Protein AF-A0A345NLY3-F1 (afdb_monomer_lite)

InterPro domains:
  IPR013493 Conserved hypot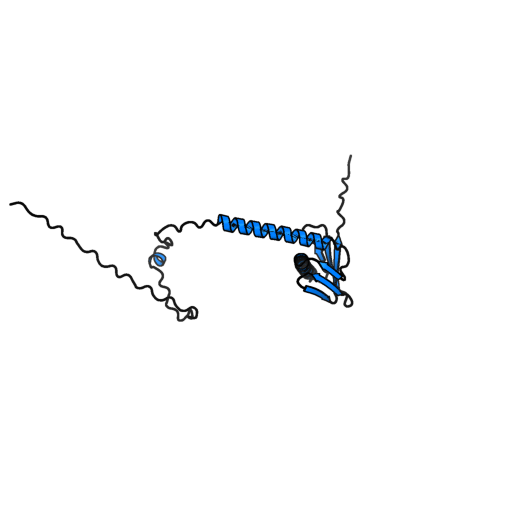hetical protein CHP02677 [PF09660] (19-155)

pLDDT: mean 79.84, std 18.47, range [40.97, 97.69]

Radius of gyration: 34.83 Å; chains: 1; bounding box: 108×64×69 Å

Organism: NCBI:txid2283195

Secondary structure (DSSP, 8-state):
---------PPPP----PPPPPPPPTT--TTTSPPP---HHHHHH------S-PPP---THHHHHHHHHHHHHHHHHHHHHHHHHHTS-EEESEEE--HHHHHHHHHHHHHHHHHGGG-SSS-EEE-TTSSEEEEEEEEEEEEEEEEETTEEEEEEEEEEEEEEPP----------

Structure (mmCIF, N/CA/C/O backbone):
data_AF-A0A345NLY3-F1
#
_entry.id   AF-A0A345NLY3-F1
#
loop_
_atom_site.group_PDB
_atom_site.id
_atom_site.type_symbol
_atom_site.label_atom_id
_atom_site.label_alt_id
_atom_site.label_comp_id
_atom_site.label_asym_id
_atom_site.label_entity_id
_atom_site.label_seq_id
_atom_site.pdbx_PDB_ins_code
_atom_site.Cartn_x
_atom_site.Cartn_y
_atom_site.Cartn_z
_atom_site.occupancy
_atom_site.B_iso_or_equiv
_atom_site.auth_seq_id
_atom_site.auth_comp_id
_atom_site.auth_asym_id
_atom_site.auth_atom_id
_atom_site.pdbx_PDB_model_num
ATOM 1 N N . MET A 1 1 ? -91.506 3.209 48.298 1.00 41.94 1 MET A N 1
ATOM 2 C CA . MET A 1 1 ? -91.439 3.681 46.894 1.00 41.94 1 MET A CA 1
ATOM 3 C C . MET A 1 1 ? -90.118 4.414 46.697 1.00 41.94 1 MET A C 1
ATOM 5 O O . MET A 1 1 ? -89.882 5.354 47.436 1.00 41.94 1 MET A O 1
ATOM 9 N N . GLY A 1 2 ? -89.246 3.980 45.776 1.00 40.97 2 GLY A N 1
ATOM 10 C CA . GLY A 1 2 ? -87.958 4.660 45.538 1.00 40.97 2 GLY A CA 1
ATOM 11 C C . GLY A 1 2 ? -86.898 3.820 44.815 1.00 40.97 2 GLY A C 1
ATOM 12 O O . GLY A 1 2 ? -85.900 3.453 45.411 1.00 40.97 2 GLY A O 1
ATOM 13 N N . ARG A 1 3 ? -87.191 3.478 43.554 1.00 43.34 3 ARG A N 1
ATOM 14 C CA . ARG A 1 3 ? -86.333 3.054 42.421 1.00 43.34 3 ARG A CA 1
ATOM 15 C C . ARG A 1 3 ? -84.866 2.667 42.709 1.00 43.34 3 ARG A C 1
ATOM 17 O O . ARG A 1 3 ? -84.005 3.519 42.893 1.00 43.34 3 ARG A O 1
ATOM 24 N N . GLY A 1 4 ? -84.585 1.368 42.571 1.00 41.75 4 GLY A N 1
ATOM 25 C CA . GLY A 1 4 ? -83.240 0.822 42.389 1.00 41.75 4 GLY A CA 1
ATOM 26 C C . GLY A 1 4 ? -82.712 1.019 40.961 1.00 41.75 4 GLY A C 1
ATOM 27 O O . GLY A 1 4 ? -83.439 0.869 39.979 1.00 41.75 4 GLY A O 1
ATOM 28 N N . LEU A 1 5 ? -81.427 1.356 40.885 1.00 50.34 5 LEU A N 1
ATOM 29 C CA . LEU A 1 5 ? -80.614 1.537 39.684 1.00 50.34 5 LEU A CA 1
ATOM 30 C C . LEU A 1 5 ? -80.478 0.232 38.878 1.00 50.34 5 LEU A C 1
ATOM 32 O O . LEU A 1 5 ? -80.193 -0.823 39.441 1.00 50.34 5 LEU A O 1
ATOM 36 N N . ARG A 1 6 ? -80.559 0.314 37.545 1.00 46.09 6 ARG A N 1
ATOM 37 C CA . ARG A 1 6 ? -79.941 -0.673 36.644 1.00 46.09 6 ARG A CA 1
ATOM 38 C C . ARG A 1 6 ? -79.182 0.060 35.544 1.00 46.09 6 ARG A C 1
ATOM 40 O O . ARG A 1 6 ? -79.777 0.571 34.602 1.00 46.09 6 ARG A O 1
ATOM 47 N N . ALA A 1 7 ? -77.860 0.105 35.681 1.00 51.12 7 ALA A N 1
ATOM 48 C CA . ALA A 1 7 ? -76.965 0.481 34.598 1.00 51.12 7 ALA A CA 1
ATOM 49 C C . ALA A 1 7 ? -76.924 -0.668 33.579 1.00 51.12 7 ALA A C 1
ATOM 51 O O . ALA A 1 7 ? -76.501 -1.780 33.898 1.00 51.12 7 ALA A O 1
ATOM 52 N N . VAL A 1 8 ? -77.398 -0.407 32.362 1.00 46.16 8 VAL A N 1
ATOM 53 C CA . VAL A 1 8 ? -77.258 -1.314 31.220 1.00 46.16 8 VAL A CA 1
ATOM 54 C C . VAL A 1 8 ? -75.849 -1.133 30.662 1.00 46.16 8 VAL A C 1
ATOM 56 O O . VAL A 1 8 ? -75.545 -0.125 30.030 1.00 46.16 8 VAL A O 1
ATOM 59 N N . TRP A 1 9 ? -74.969 -2.098 30.921 1.00 42.47 9 TRP A N 1
ATOM 60 C CA . TRP A 1 9 ? -73.641 -2.141 30.315 1.00 42.47 9 TRP A CA 1
ATOM 61 C C . TRP A 1 9 ? -73.763 -2.705 28.898 1.00 42.47 9 TRP A C 1
ATOM 63 O O . TRP A 1 9 ? -74.030 -3.892 28.710 1.00 42.47 9 TRP A O 1
ATOM 73 N N . SER A 1 10 ? -73.576 -1.853 27.890 1.00 47.56 10 SER A N 1
ATOM 74 C CA . SER A 1 10 ? -73.465 -2.290 26.498 1.00 47.56 10 SER A CA 1
ATOM 75 C C . SER A 1 10 ? -72.084 -2.912 26.277 1.00 47.56 10 SER A C 1
ATOM 77 O O . SER A 1 10 ? -71.055 -2.278 26.512 1.00 47.56 10 SER A O 1
ATOM 79 N N . THR A 1 11 ? -72.050 -4.182 25.876 1.00 50.47 11 THR A N 1
ATOM 80 C CA . THR A 1 11 ? -70.804 -4.918 25.620 1.00 50.47 11 THR A CA 1
ATOM 81 C C . THR A 1 11 ? -70.188 -4.434 24.301 1.00 50.47 11 THR A C 1
ATOM 83 O O . THR A 1 11 ? -70.869 -4.498 23.276 1.00 50.47 11 THR A O 1
ATOM 86 N N . PRO A 1 12 ? -68.921 -3.979 24.260 1.00 51.50 12 PRO A N 1
ATOM 87 C CA . PRO A 1 12 ? -68.295 -3.588 23.002 1.00 51.50 12 PRO A CA 1
ATOM 88 C C . PRO A 1 12 ? -68.055 -4.821 22.109 1.00 51.50 12 PRO A C 1
ATOM 90 O O . PRO A 1 12 ? -67.761 -5.911 22.617 1.00 51.50 12 PRO A O 1
ATOM 93 N N . PRO A 1 13 ? -68.150 -4.689 20.773 1.00 47.34 13 PRO A N 1
ATOM 94 C CA . PRO A 1 13 ? -67.969 -5.815 19.868 1.00 47.34 13 PRO A CA 1
ATOM 95 C C . PRO A 1 13 ? -66.540 -6.364 19.964 1.00 47.34 13 PRO A C 1
ATOM 97 O O . PRO A 1 13 ? -65.555 -5.624 19.916 1.00 47.34 13 PRO A O 1
ATOM 100 N N . ARG A 1 14 ? -66.414 -7.693 20.078 1.00 51.94 14 ARG A N 1
ATOM 101 C CA . ARG A 1 14 ? -65.118 -8.384 20.072 1.00 51.94 14 ARG A CA 1
ATOM 102 C C . ARG A 1 14 ? -64.406 -8.133 18.741 1.00 51.94 14 ARG A C 1
ATOM 104 O O . ARG A 1 14 ? -64.763 -8.714 17.718 1.00 51.94 14 ARG A O 1
ATOM 111 N N . VAL A 1 15 ? -63.352 -7.319 18.766 1.00 56.19 15 VAL A N 1
ATOM 112 C CA . VAL A 1 15 ? -62.435 -7.154 17.633 1.00 56.19 15 VAL A CA 1
ATOM 113 C C . VAL A 1 15 ? -61.739 -8.495 17.393 1.00 56.19 15 VAL A C 1
ATOM 115 O O . VAL A 1 15 ? -60.880 -8.914 18.172 1.00 56.19 15 VAL A O 1
ATOM 118 N N . ARG A 1 16 ? -62.122 -9.202 16.323 1.00 52.38 16 ARG A N 1
ATOM 119 C CA . ARG A 1 16 ? -61.426 -10.413 15.869 1.00 52.38 16 ARG A CA 1
ATOM 120 C C . ARG A 1 16 ? -59.983 -10.035 15.530 1.00 52.38 16 ARG A C 1
ATOM 122 O O . ARG A 1 16 ? -59.718 -9.485 14.464 1.00 52.38 16 ARG A O 1
ATOM 129 N N . ARG A 1 17 ? -59.037 -10.332 16.425 1.00 53.25 17 ARG A N 1
ATOM 130 C CA . ARG A 1 17 ? -57.606 -10.234 16.117 1.00 53.25 17 ARG A CA 1
ATOM 131 C C . ARG A 1 17 ? -57.313 -11.202 14.968 1.00 53.25 17 ARG A C 1
ATOM 133 O O . ARG A 1 17 ? -57.420 -12.416 15.139 1.00 53.25 17 ARG A O 1
ATOM 140 N N . ARG A 1 18 ? -56.997 -10.672 13.782 1.00 53.41 18 ARG A N 1
ATOM 141 C CA . ARG A 1 18 ? -56.507 -11.479 12.656 1.00 53.41 18 ARG A CA 1
ATOM 142 C C . ARG A 1 18 ? -55.260 -12.234 13.123 1.00 53.41 18 ARG A C 1
ATOM 144 O O . ARG A 1 18 ? -54.338 -11.621 13.655 1.00 53.41 18 ARG A O 1
ATOM 151 N N . ARG A 1 19 ? -55.238 -13.559 12.941 1.00 49.94 19 ARG A N 1
ATOM 152 C CA . ARG A 1 19 ? -54.031 -14.368 13.166 1.00 49.94 19 ARG A CA 1
ATOM 153 C C . ARG A 1 19 ? -52.899 -13.829 12.274 1.00 49.94 19 ARG A C 1
ATOM 155 O O . ARG A 1 19 ? -53.167 -13.573 11.096 1.00 49.94 19 ARG A O 1
ATOM 162 N N . PRO A 1 20 ? -51.662 -13.670 12.778 1.00 55.00 20 PRO A N 1
ATOM 163 C CA . PRO A 1 20 ? -50.532 -13.348 11.916 1.00 55.00 20 PRO A CA 1
ATOM 164 C C . PRO A 1 20 ? -50.342 -14.496 10.919 1.00 55.00 20 PRO A C 1
ATOM 166 O O . PRO A 1 20 ? -50.269 -15.661 11.312 1.00 55.00 20 PRO A O 1
ATOM 169 N N . ARG A 1 21 ? -50.325 -14.185 9.618 1.00 60.25 21 ARG A N 1
ATOM 170 C CA . ARG A 1 21 ? -49.999 -15.188 8.598 1.00 60.25 21 ARG A CA 1
ATOM 171 C C . ARG A 1 21 ? -48.532 -15.586 8.751 1.00 60.25 21 ARG A C 1
ATOM 173 O O . ARG A 1 21 ? -47.686 -14.734 9.022 1.00 60.25 21 ARG A O 1
ATOM 180 N N . ALA A 1 22 ? -48.262 -16.879 8.591 1.00 66.50 22 ALA A N 1
ATOM 181 C CA . ALA A 1 22 ? -46.914 -17.427 8.629 1.00 66.50 22 ALA A CA 1
ATOM 182 C C . ALA A 1 22 ? -46.014 -16.691 7.625 1.00 66.50 22 ALA A C 1
ATOM 184 O O . ALA A 1 22 ? -46.438 -16.390 6.505 1.00 66.50 22 ALA A O 1
ATOM 185 N N . ARG A 1 23 ? -44.783 -16.377 8.040 1.00 66.25 23 ARG A N 1
ATOM 186 C CA . ARG A 1 23 ? -43.784 -15.788 7.145 1.00 66.25 23 ARG A CA 1
ATOM 187 C C . ARG A 1 23 ? -43.461 -16.798 6.035 1.00 66.25 23 ARG A C 1
ATOM 189 O O . ARG A 1 23 ? -43.275 -17.972 6.355 1.00 66.25 23 ARG A O 1
ATOM 196 N N . PRO A 1 24 ? -43.406 -16.377 4.760 1.00 73.56 24 PRO A N 1
ATOM 197 C CA . PRO A 1 24 ? -42.989 -17.269 3.686 1.00 73.56 24 PRO A CA 1
ATOM 198 C C . PRO A 1 24 ? -41.553 -17.750 3.930 1.00 73.56 24 PRO A C 1
ATOM 200 O O . PRO A 1 24 ? -40.733 -17.019 4.490 1.00 73.56 24 PRO A O 1
ATOM 203 N N . ALA A 1 25 ? -41.262 -18.986 3.523 1.00 77.75 25 ALA A N 1
ATOM 204 C CA . ALA A 1 25 ? -39.923 -19.551 3.637 1.00 77.75 25 ALA A CA 1
ATOM 205 C C . ALA A 1 25 ? -38.924 -18.743 2.783 1.00 77.75 25 ALA A C 1
ATOM 207 O O . ALA A 1 25 ? -39.331 -18.217 1.740 1.00 77.75 25 ALA A O 1
ATOM 208 N N . PRO A 1 26 ? -37.632 -18.682 3.158 1.00 73.31 26 PRO A N 1
ATOM 209 C CA . PRO A 1 26 ? -36.618 -17.876 2.463 1.00 73.31 26 PRO A CA 1
ATOM 210 C C . PRO A 1 26 ? -36.484 -18.174 0.962 1.00 73.31 26 PRO A C 1
ATOM 212 O O . PRO A 1 26 ? -36.091 -17.307 0.193 1.00 73.31 26 PRO A O 1
ATOM 215 N N . THR A 1 27 ? -36.839 -19.389 0.539 1.00 81.75 27 THR A N 1
ATOM 216 C CA . THR A 1 27 ? -36.774 -19.859 -0.853 1.00 81.75 27 THR A CA 1
ATOM 217 C C . THR A 1 27 ? -38.062 -19.619 -1.647 1.00 81.75 27 THR A C 1
ATOM 219 O O . THR A 1 27 ? -38.172 -20.038 -2.800 1.00 81.75 27 THR A O 1
ATOM 222 N N . THR A 1 28 ? -39.066 -18.962 -1.059 1.00 82.25 28 THR A N 1
ATOM 223 C CA . THR A 1 28 ? -40.339 -18.706 -1.741 1.00 82.25 28 THR A CA 1
ATOM 224 C C . THR A 1 28 ? -40.130 -17.691 -2.858 1.00 82.25 28 THR A C 1
ATOM 226 O O . THR A 1 28 ? -39.826 -16.526 -2.608 1.00 82.25 28 THR A O 1
ATOM 229 N N . SER A 1 29 ? -40.345 -18.129 -4.098 1.00 75.94 29 SER A N 1
ATOM 230 C CA . SER A 1 29 ? -40.342 -17.254 -5.271 1.00 75.94 29 SER A CA 1
ATOM 231 C C . SER A 1 29 ? -41.317 -16.087 -5.086 1.00 75.94 29 SER A C 1
ATOM 233 O O . SER A 1 29 ? -42.477 -16.280 -4.714 1.00 75.94 29 SER A O 1
ATOM 235 N N . TRP A 1 30 ? -40.861 -14.873 -5.404 1.00 75.69 30 TRP A N 1
ATOM 236 C CA . TRP A 1 30 ? -41.656 -13.642 -5.323 1.00 75.69 30 TRP A CA 1
ATOM 237 C C . TRP A 1 30 ? -42.904 -13.670 -6.218 1.00 75.69 30 TRP A C 1
ATOM 239 O O . TRP A 1 30 ? -43.882 -12.986 -5.929 1.00 75.69 30 TRP A O 1
ATOM 249 N N . TRP A 1 31 ? -42.906 -14.513 -7.255 1.00 78.62 31 TRP A N 1
ATOM 250 C CA . TRP A 1 31 ? -44.048 -14.704 -8.148 1.00 78.62 31 TRP A CA 1
ATOM 251 C C . TRP A 1 31 ? -45.144 -15.592 -7.552 1.00 78.62 31 TRP A C 1
ATOM 253 O O . TRP A 1 31 ? -46.311 -15.485 -7.919 1.00 78.62 31 TRP A O 1
ATOM 263 N N . ARG A 1 32 ? -44.776 -16.466 -6.608 1.00 76.31 32 ARG A N 1
ATOM 264 C CA . ARG A 1 32 ? -45.696 -17.374 -5.903 1.00 76.31 32 ARG A CA 1
ATOM 265 C C . ARG A 1 32 ? -45.972 -16.947 -4.459 1.00 76.31 32 ARG A C 1
ATOM 267 O O . ARG A 1 32 ? -46.806 -17.556 -3.793 1.00 76.31 32 ARG A O 1
ATOM 274 N N . ALA A 1 33 ? -45.284 -15.920 -3.966 1.00 78.44 33 ALA A N 1
ATOM 275 C CA . ALA A 1 33 ? -45.472 -15.408 -2.620 1.00 78.44 33 ALA A CA 1
ATOM 276 C C . ALA A 1 33 ? -46.868 -14.773 -2.449 1.00 78.44 33 ALA A C 1
ATOM 278 O O . ALA A 1 33 ? -47.385 -14.129 -3.368 1.00 78.44 33 ALA A O 1
ATOM 279 N N . PRO A 1 34 ? -47.498 -14.912 -1.266 1.00 75.25 34 PRO A N 1
ATOM 280 C CA . PRO A 1 34 ? -48.753 -14.230 -0.984 1.00 75.25 34 PRO A CA 1
ATOM 281 C C . PRO A 1 34 ? -48.559 -12.712 -1.077 1.00 75.25 34 PRO A C 1
ATOM 283 O O . PRO A 1 34 ? -47.601 -12.163 -0.531 1.00 75.25 34 PRO A O 1
ATOM 286 N N . ARG A 1 35 ? -49.492 -12.027 -1.752 1.00 70.88 35 ARG A N 1
ATOM 287 C CA . ARG A 1 35 ? -49.460 -10.566 -1.919 1.00 70.88 35 ARG A CA 1
ATOM 288 C C . ARG A 1 35 ? -49.357 -9.872 -0.558 1.00 70.88 35 ARG A C 1
ATOM 290 O O . ARG A 1 35 ? -50.153 -10.151 0.340 1.00 70.88 35 ARG A O 1
ATOM 297 N N . ALA A 1 36 ? -48.406 -8.945 -0.429 1.00 73.00 36 ALA A N 1
ATOM 298 C CA . ALA A 1 36 ? -48.248 -8.142 0.776 1.00 73.00 36 ALA A CA 1
ATOM 299 C C . ALA A 1 36 ? -49.506 -7.288 1.008 1.00 73.00 36 ALA A C 1
ATOM 301 O O . ALA A 1 36 ? -49.896 -6.470 0.169 1.00 73.00 36 ALA A O 1
ATOM 302 N N . GLU A 1 37 ? -50.168 -7.486 2.147 1.00 66.56 37 GLU A N 1
ATOM 303 C CA . GLU A 1 37 ? -51.347 -6.707 2.512 1.00 66.56 37 GLU A CA 1
ATOM 304 C C . GLU A 1 37 ? -50.893 -5.354 3.063 1.00 66.56 37 GLU A C 1
ATOM 306 O O . GLU A 1 37 ? -50.535 -5.217 4.230 1.00 66.56 37 GLU A O 1
ATOM 311 N N . VAL A 1 38 ? -50.865 -4.344 2.194 1.00 69.69 38 VAL A N 1
ATOM 312 C CA . VAL A 1 38 ? -50.555 -2.971 2.607 1.00 69.69 38 VAL A CA 1
ATOM 313 C C . VAL A 1 38 ? -51.770 -2.395 3.349 1.00 69.69 38 VAL A C 1
ATOM 315 O O . VAL A 1 38 ? -52.875 -2.432 2.797 1.00 69.69 38 VAL A O 1
ATOM 318 N N . PRO A 1 39 ? -51.614 -1.866 4.577 1.00 71.94 39 PRO A N 1
ATOM 319 C CA . PRO A 1 39 ? -52.698 -1.224 5.315 1.00 71.94 39 PRO A CA 1
ATOM 320 C C . PRO A 1 39 ? -53.374 -0.115 4.504 1.00 71.94 39 PRO A C 1
ATOM 322 O O . PRO A 1 39 ? -52.709 0.689 3.853 1.00 71.94 39 PRO A O 1
ATOM 325 N N . VAL A 1 40 ? -54.704 -0.030 4.572 1.00 64.88 40 VAL A N 1
ATOM 326 C CA . VAL A 1 40 ? -55.491 0.966 3.818 1.00 64.88 40 VAL A CA 1
ATOM 327 C C . VAL A 1 40 ? -55.071 2.402 4.161 1.00 64.88 40 VAL A C 1
ATOM 329 O O . VAL A 1 40 ? -54.990 3.237 3.271 1.00 64.88 40 VAL A O 1
ATOM 332 N N . MET A 1 41 ? -54.665 2.677 5.405 1.00 57.53 41 MET A N 1
ATOM 333 C CA . MET A 1 41 ? -54.162 4.001 5.807 1.00 57.53 41 MET A CA 1
ATOM 334 C C . MET A 1 41 ? -52.921 4.462 5.019 1.00 57.53 41 MET A C 1
ATOM 336 O O . MET A 1 41 ? -52.789 5.655 4.748 1.00 57.53 41 MET A O 1
ATOM 340 N N . LEU A 1 42 ? -52.052 3.532 4.601 1.00 58.50 42 LEU A N 1
ATOM 341 C CA . LEU A 1 42 ? -50.903 3.828 3.734 1.00 58.50 42 LEU A CA 1
ATOM 342 C C . LEU A 1 42 ? -51.340 4.145 2.300 1.00 58.50 42 LEU A C 1
ATOM 344 O O . LEU A 1 42 ? -50.726 4.992 1.660 1.00 58.50 42 LEU A O 1
ATOM 348 N N . ARG A 1 43 ? -52.401 3.489 1.807 1.00 62.38 43 ARG A N 1
ATOM 349 C CA . ARG A 1 43 ? -52.932 3.702 0.451 1.00 62.38 43 ARG A CA 1
ATOM 350 C C . ARG A 1 43 ? -53.696 5.013 0.320 1.00 62.38 43 ARG A C 1
ATOM 352 O O . ARG A 1 43 ? -53.596 5.660 -0.711 1.00 62.38 43 ARG A O 1
ATOM 359 N N . THR A 1 44 ? -54.459 5.381 1.345 1.00 56.38 44 THR A N 1
ATOM 360 C CA . THR A 1 44 ? -55.430 6.476 1.233 1.00 56.38 44 THR A CA 1
ATOM 361 C C . THR A 1 44 ? -54.935 7.789 1.832 1.00 56.38 44 THR A C 1
ATOM 363 O O . THR A 1 44 ? -55.317 8.845 1.350 1.00 56.38 44 THR A O 1
ATOM 366 N N . GLN A 1 45 ? -54.105 7.760 2.883 1.00 60.72 45 GLN A N 1
ATOM 367 C CA . GLN A 1 45 ? -53.711 8.980 3.608 1.00 60.72 45 GLN A CA 1
ATOM 368 C C . GLN A 1 45 ? -52.211 9.288 3.563 1.00 60.72 45 GLN A C 1
ATOM 370 O O . GLN A 1 45 ? -51.789 10.276 4.159 1.00 60.72 45 GLN A O 1
ATOM 375 N N . GLY A 1 46 ? -51.384 8.438 2.942 1.00 58.69 46 GLY A N 1
ATOM 376 C CA . GLY A 1 46 ? -49.924 8.619 2.913 1.00 58.69 46 GLY A CA 1
ATOM 377 C C . GLY A 1 46 ? -49.263 8.683 4.301 1.00 58.69 46 GLY A C 1
ATOM 378 O O . GLY A 1 46 ? -48.079 8.999 4.416 1.00 58.69 46 GLY A O 1
ATOM 379 N N . LYS A 1 47 ? -50.005 8.386 5.376 1.00 55.97 47 LYS A N 1
ATOM 380 C CA . LYS A 1 47 ? -49.514 8.451 6.752 1.00 55.97 47 LYS A CA 1
ATOM 381 C C . LYS A 1 47 ? -48.622 7.247 7.021 1.00 55.97 47 LYS A C 1
ATOM 383 O O . LYS A 1 47 ? -49.087 6.115 7.126 1.00 55.97 47 LYS A O 1
ATOM 388 N N . ARG A 1 48 ? -47.322 7.516 7.129 1.00 59.91 48 ARG A N 1
ATOM 389 C CA . ARG A 1 48 ? -46.267 6.534 7.426 1.00 59.91 48 ARG A CA 1
ATOM 390 C C . ARG A 1 48 ? -46.025 6.326 8.924 1.00 59.91 48 ARG A C 1
ATOM 392 O O . ARG A 1 48 ? -45.219 5.480 9.295 1.00 59.91 48 ARG A O 1
ATOM 399 N N . THR A 1 49 ? -46.691 7.086 9.789 1.00 55.50 49 THR A N 1
ATOM 400 C CA . THR A 1 49 ? -46.447 7.062 11.231 1.00 55.50 49 THR A CA 1
ATOM 401 C C . THR A 1 49 ? -47.359 6.060 11.934 1.00 55.50 49 THR A C 1
ATOM 403 O O . THR A 1 49 ? -48.565 6.258 12.068 1.00 55.50 49 THR A O 1
ATOM 406 N N . VAL A 1 50 ? -46.764 4.967 12.415 1.00 54.59 50 VAL A N 1
ATOM 407 C CA . VAL A 1 50 ? -47.380 4.095 13.419 1.00 54.59 50 VAL A CA 1
ATOM 408 C C . VAL A 1 50 ? -47.397 4.878 14.733 1.00 54.59 50 VAL A C 1
ATOM 410 O O . VAL A 1 50 ? -46.348 5.113 15.327 1.00 54.59 50 VAL A O 1
ATOM 413 N N . SER A 1 51 ? -48.570 5.327 15.187 1.00 58.81 51 SER A N 1
ATOM 414 C CA . SER A 1 51 ? -48.714 5.943 16.511 1.00 58.81 51 SER A CA 1
ATOM 415 C C . SER A 1 51 ? -48.620 4.850 17.579 1.00 58.81 51 SER A C 1
ATOM 417 O O . SER A 1 51 ? -49.622 4.291 18.023 1.00 58.81 51 SER A O 1
ATOM 419 N N . GLY A 1 52 ? -47.397 4.482 17.940 1.00 58.31 52 GLY A N 1
ATOM 420 C CA . GLY A 1 52 ? -47.138 3.434 18.914 1.00 58.31 52 GLY A CA 1
ATOM 421 C C . GLY A 1 52 ? -45.672 3.406 19.297 1.00 58.31 52 GLY A C 1
ATOM 422 O O . GLY A 1 52 ? -44.899 2.725 18.642 1.00 58.31 52 GLY A O 1
ATOM 423 N N . ARG A 1 53 ? -45.351 4.127 20.380 1.00 55.53 53 ARG A N 1
ATOM 424 C CA . ARG A 1 53 ? -44.073 4.150 21.109 1.00 55.53 53 ARG A CA 1
ATOM 425 C C . ARG A 1 53 ? -42.863 4.558 20.250 1.00 55.53 53 ARG A C 1
ATOM 427 O O . ARG A 1 53 ? -42.418 3.816 19.384 1.00 55.53 53 ARG A O 1
ATOM 434 N N . SER A 1 54 ? -42.293 5.733 20.526 1.00 54.78 54 SER A N 1
ATOM 435 C CA . SER A 1 54 ? -40.974 6.097 19.997 1.00 54.78 54 SER A CA 1
ATOM 436 C C . SER A 1 54 ? -39.987 4.982 20.341 1.00 54.78 54 SER A C 1
ATOM 438 O O . SER A 1 54 ? -39.838 4.648 21.519 1.00 54.78 54 SER A O 1
ATOM 440 N N . ALA A 1 55 ? -39.357 4.383 19.328 1.00 59.06 55 ALA A N 1
ATOM 441 C CA . ALA A 1 55 ? -38.248 3.467 19.549 1.00 59.06 55 ALA A CA 1
ATOM 442 C C . ALA A 1 55 ? -37.222 4.180 20.437 1.00 59.06 55 ALA A C 1
ATOM 444 O O . ALA A 1 55 ? -36.877 5.337 20.182 1.00 59.06 55 ALA A O 1
ATOM 445 N N . GLN A 1 56 ? -36.807 3.525 21.520 1.00 57.81 56 GLN A N 1
ATOM 446 C CA . GLN A 1 56 ? -35.768 4.050 22.394 1.00 57.81 56 GLN A CA 1
ATOM 447 C C . GLN A 1 56 ? -34.526 4.278 21.531 1.00 57.81 56 GLN A C 1
ATOM 449 O O . GLN A 1 56 ? -34.084 3.369 20.833 1.00 57.81 56 GLN A O 1
ATOM 454 N N . ARG A 1 57 ? -34.045 5.523 21.492 1.00 64.56 57 ARG A N 1
ATOM 455 C CA . ARG A 1 57 ? -32.905 5.923 20.668 1.00 64.56 57 ARG A CA 1
ATOM 456 C C . ARG A 1 57 ? -31.689 5.130 21.141 1.00 64.56 57 ARG A C 1
ATOM 458 O O . ARG A 1 57 ? -31.215 5.366 22.247 1.00 64.56 57 ARG A O 1
ATOM 465 N N . GLU A 1 58 ? -31.237 4.179 20.330 1.00 67.25 58 GLU A N 1
ATOM 466 C CA . GLU A 1 58 ? -29.993 3.454 20.585 1.00 67.25 58 GLU A CA 1
ATOM 467 C C . GLU A 1 58 ? -28.839 4.456 20.651 1.00 67.25 58 GLU A C 1
ATOM 469 O O . GLU A 1 58 ? -28.715 5.356 19.810 1.00 67.25 58 GLU A O 1
ATOM 474 N N . ASP A 1 59 ? -28.022 4.336 21.695 1.00 68.25 59 ASP A N 1
ATOM 475 C CA . ASP A 1 59 ? -26.849 5.176 21.867 1.00 68.25 59 ASP A CA 1
ATOM 476 C C . ASP A 1 59 ? -25.713 4.661 20.974 1.00 68.25 59 ASP A C 1
ATOM 478 O O . ASP A 1 59 ? -24.896 3.821 21.349 1.00 68.25 59 ASP A O 1
ATOM 482 N N . PHE A 1 60 ? -25.679 5.173 19.746 1.00 78.19 60 PHE A N 1
ATOM 483 C CA . PHE A 1 60 ? -24.625 4.884 18.777 1.00 78.19 60 PHE A CA 1
ATOM 484 C C . PHE A 1 60 ? -23.314 5.633 19.063 1.00 78.19 60 PHE A C 1
ATOM 486 O O . PHE A 1 60 ? -22.377 5.512 18.269 1.00 78.19 60 PHE A O 1
ATOM 493 N N . ALA A 1 61 ? -23.204 6.411 20.150 1.00 81.44 61 ALA A N 1
ATOM 494 C CA . ALA A 1 61 ? -21.986 7.162 20.447 1.00 81.44 61 ALA A CA 1
ATOM 495 C C . ALA A 1 61 ? -20.786 6.229 20.657 1.00 81.44 61 ALA A C 1
ATOM 497 O O . ALA A 1 61 ? -19.719 6.483 20.099 1.00 81.44 61 ALA A O 1
ATOM 498 N N . ALA A 1 62 ? -20.983 5.114 21.368 1.00 81.19 62 ALA A N 1
ATOM 499 C CA . ALA A 1 62 ? -19.945 4.108 21.598 1.00 81.19 62 ALA A CA 1
ATOM 500 C C . ALA A 1 62 ? -19.529 3.379 20.306 1.00 81.19 62 ALA A C 1
ATOM 502 O O . ALA A 1 62 ? -18.346 3.166 20.053 1.00 81.19 62 ALA A O 1
ATOM 503 N N . ALA A 1 63 ? -20.490 3.043 19.439 1.00 84.00 63 ALA A N 1
ATOM 504 C CA . ALA A 1 63 ? -20.188 2.437 18.142 1.00 84.00 63 ALA A CA 1
ATOM 505 C C . ALA A 1 63 ? -19.420 3.413 17.236 1.00 84.00 63 ALA A C 1
ATOM 507 O O . ALA A 1 63 ? -18.455 3.033 16.573 1.00 84.00 63 ALA A O 1
ATOM 508 N N . LYS A 1 64 ? -19.811 4.692 17.233 1.00 87.06 64 LYS A N 1
ATOM 509 C CA . LYS A 1 64 ? -19.132 5.740 16.467 1.00 87.06 64 LYS A CA 1
ATOM 510 C C . LYS A 1 64 ? -17.709 5.978 16.976 1.00 87.06 64 LYS A C 1
ATOM 512 O O . LYS A 1 64 ? -16.797 6.071 16.157 1.00 87.06 64 LYS A O 1
ATOM 517 N N . SER A 1 65 ? -17.503 6.065 18.291 1.00 88.62 65 SER A N 1
ATOM 518 C CA . SER A 1 65 ? -16.170 6.274 18.868 1.00 88.62 65 SER A CA 1
ATOM 519 C C . SER A 1 65 ? -15.237 5.094 18.587 1.00 88.62 65 SER A C 1
ATOM 521 O O . SER A 1 65 ? -14.098 5.318 18.184 1.00 88.62 65 SER A O 1
ATOM 523 N N . ALA A 1 66 ? -15.733 3.856 18.680 1.00 87.06 66 ALA A N 1
ATOM 524 C CA . ALA A 1 66 ? -14.969 2.662 18.322 1.00 87.06 66 ALA A CA 1
ATOM 525 C C . ALA A 1 66 ? -14.525 2.679 16.849 1.00 87.06 66 ALA A C 1
ATOM 527 O O . ALA A 1 66 ? -13.358 2.432 16.554 1.00 87.06 66 ALA A O 1
ATOM 528 N N . ARG A 1 67 ? -15.421 3.054 15.924 1.00 90.69 67 ARG A N 1
ATOM 529 C CA . ARG A 1 67 ? -15.094 3.167 14.490 1.00 90.69 67 ARG A CA 1
ATOM 530 C C . ARG A 1 67 ? -14.068 4.257 14.192 1.00 90.69 67 ARG A C 1
ATOM 532 O O . ARG A 1 67 ? -13.206 4.067 13.338 1.00 90.69 67 ARG A O 1
ATOM 539 N N . LEU A 1 68 ? -14.138 5.390 14.890 1.00 92.12 68 LEU A N 1
ATOM 540 C CA . LEU A 1 68 ? -13.138 6.454 14.760 1.00 92.12 68 LEU A CA 1
ATOM 541 C C . LEU A 1 68 ? -11.766 6.002 15.277 1.00 92.12 68 LEU A C 1
ATOM 543 O O . LEU A 1 68 ? -10.758 6.264 14.626 1.00 92.12 68 LEU A O 1
ATOM 547 N N . ALA A 1 69 ? -11.728 5.291 16.406 1.00 91.69 69 ALA A N 1
ATOM 548 C CA . ALA A 1 69 ? -10.490 4.758 16.967 1.00 91.69 69 ALA A CA 1
ATOM 549 C C . ALA A 1 69 ? -9.851 3.692 16.059 1.00 91.69 69 ALA A C 1
ATOM 551 O O . ALA A 1 69 ? -8.641 3.728 15.834 1.00 91.69 69 ALA A O 1
ATOM 552 N N . GLU A 1 70 ? -10.659 2.790 15.494 1.00 91.00 70 GLU A N 1
ATOM 553 C CA . GLU A 1 70 ? -10.230 1.785 14.513 1.00 91.00 70 GLU A CA 1
ATOM 554 C C . GLU A 1 70 ? -9.604 2.452 13.281 1.00 91.00 70 GLU A C 1
ATOM 556 O O . GLU A 1 70 ? -8.490 2.110 12.881 1.00 91.00 70 GLU A O 1
ATOM 561 N N . ARG A 1 71 ? -10.265 3.482 12.738 1.00 91.25 71 ARG A N 1
ATOM 562 C CA . ARG A 1 71 ? -9.741 4.250 11.606 1.00 91.25 71 ARG A CA 1
ATOM 563 C C . ARG A 1 71 ? -8.422 4.950 11.939 1.00 91.25 71 ARG A C 1
ATOM 565 O O . ARG A 1 71 ? -7.479 4.853 11.164 1.00 91.25 71 ARG A O 1
ATOM 572 N N . ALA A 1 72 ? -8.324 5.600 13.098 1.00 91.44 72 ALA A N 1
ATOM 573 C CA . ALA A 1 72 ? -7.093 6.265 13.524 1.00 91.44 72 ALA A CA 1
ATOM 574 C C . ALA A 1 72 ? -5.936 5.274 13.758 1.00 91.44 72 ALA A C 1
ATOM 576 O O . ALA A 1 72 ? -4.767 5.604 13.552 1.00 91.44 72 ALA A O 1
ATOM 577 N N . ALA A 1 73 ? -6.226 4.050 14.206 1.00 90.56 73 ALA A N 1
ATOM 578 C CA . ALA A 1 73 ? -5.227 2.989 14.300 1.00 90.56 73 ALA A CA 1
ATOM 579 C C . ALA A 1 73 ? -4.768 2.524 12.910 1.00 90.56 73 ALA A C 1
ATOM 581 O O . ALA A 1 73 ? -3.564 2.407 12.686 1.00 90.56 73 ALA A O 1
ATOM 582 N N . ALA A 1 74 ? -5.700 2.336 11.971 1.00 88.31 74 ALA A N 1
ATOM 583 C CA . ALA A 1 74 ? -5.386 1.962 10.595 1.00 88.31 74 ALA A CA 1
ATOM 584 C C . ALA A 1 74 ? -4.554 3.038 9.875 1.00 88.31 74 ALA A C 1
ATOM 586 O O . ALA A 1 74 ? -3.570 2.713 9.216 1.00 88.31 74 ALA A O 1
ATOM 587 N N . GLU A 1 75 ? -4.885 4.320 10.050 1.00 90.19 75 GLU A N 1
ATOM 588 C CA . GLU A 1 75 ? -4.122 5.438 9.477 1.00 90.19 75 GLU A CA 1
ATOM 589 C C . GLU A 1 75 ? -2.692 5.493 10.038 1.00 90.19 75 GLU A C 1
ATOM 591 O O . GLU A 1 75 ? -1.738 5.626 9.272 1.00 90.19 75 GLU A O 1
ATOM 596 N N . ARG A 1 76 ? -2.514 5.294 11.353 1.00 92.06 76 ARG A N 1
ATOM 597 C CA . ARG A 1 76 ? -1.178 5.194 11.968 1.00 92.06 76 ARG A CA 1
ATOM 598 C C . ARG A 1 76 ? -0.389 3.990 11.460 1.00 92.06 76 ARG A C 1
ATOM 600 O O . ARG A 1 76 ? 0.797 4.128 11.175 1.00 92.06 76 ARG A O 1
ATOM 607 N N . ALA A 1 77 ? -1.031 2.831 11.323 1.00 91.88 77 ALA A N 1
ATOM 608 C CA . ALA A 1 77 ? -0.394 1.636 10.775 1.00 91.88 77 ALA A CA 1
ATOM 609 C C . ALA A 1 77 ? 0.040 1.855 9.318 1.00 91.88 77 ALA A C 1
ATOM 611 O O . ALA A 1 77 ? 1.158 1.501 8.950 1.00 91.88 77 ALA A O 1
ATOM 612 N N . ARG A 1 78 ? -0.800 2.516 8.510 1.00 92.81 78 ARG A N 1
ATOM 613 C CA . ARG A 1 78 ? -0.472 2.877 7.127 1.00 92.81 78 ARG A CA 1
ATOM 614 C C . ARG A 1 78 ? 0.691 3.867 7.059 1.00 92.81 78 ARG A C 1
ATOM 616 O O . ARG A 1 78 ? 1.581 3.687 6.237 1.00 92.81 78 ARG A O 1
ATOM 623 N N . ALA A 1 79 ? 0.725 4.874 7.931 1.00 94.25 79 ALA A N 1
ATOM 624 C CA . ALA A 1 79 ? 1.839 5.821 8.001 1.00 94.25 79 ALA A CA 1
ATOM 625 C C . ALA A 1 79 ? 3.162 5.130 8.384 1.00 94.25 79 ALA A C 1
ATOM 627 O O . ALA A 1 79 ? 4.192 5.392 7.766 1.00 94.25 79 ALA A O 1
ATOM 628 N N . ALA A 1 80 ? 3.132 4.206 9.350 1.00 96.56 80 ALA A N 1
ATOM 629 C CA . ALA A 1 80 ? 4.301 3.411 9.727 1.00 96.56 80 ALA A CA 1
ATOM 630 C C . ALA A 1 80 ? 4.782 2.504 8.579 1.00 96.56 80 ALA A C 1
ATOM 632 O O . ALA A 1 80 ? 5.978 2.438 8.308 1.00 96.56 80 ALA A O 1
ATOM 633 N N . ALA A 1 81 ? 3.852 1.867 7.864 1.00 97.00 81 ALA A N 1
ATOM 634 C CA . ALA A 1 81 ? 4.144 1.057 6.683 1.00 97.00 81 ALA A CA 1
ATOM 635 C C . ALA A 1 81 ? 4.796 1.879 5.555 1.00 97.00 81 ALA A C 1
ATOM 637 O O . ALA A 1 81 ? 5.771 1.439 4.951 1.00 97.00 81 ALA A O 1
ATOM 638 N N . VAL A 1 82 ? 4.308 3.099 5.302 1.00 97.12 82 VAL A N 1
ATOM 639 C CA . VAL A 1 82 ? 4.933 4.025 4.345 1.00 97.12 82 VAL A CA 1
ATOM 640 C C . VAL A 1 82 ? 6.350 4.396 4.786 1.00 97.12 82 VAL A C 1
ATOM 642 O O . VAL A 1 82 ? 7.270 4.331 3.976 1.00 97.12 82 VAL A O 1
ATOM 645 N N . ALA A 1 83 ? 6.555 4.732 6.063 1.00 96.88 83 ALA A N 1
ATOM 646 C CA . ALA A 1 83 ? 7.885 5.049 6.585 1.00 96.88 83 ALA A CA 1
ATOM 647 C C . ALA A 1 83 ? 8.875 3.880 6.416 1.00 96.88 83 ALA A C 1
ATOM 649 O O . ALA A 1 83 ? 10.035 4.096 6.070 1.00 96.88 83 ALA A O 1
ATOM 650 N N . GLU A 1 84 ? 8.413 2.641 6.597 1.00 97.69 84 GLU A N 1
ATOM 651 C CA . GLU A 1 84 ? 9.213 1.436 6.362 1.00 97.69 84 GLU A CA 1
ATOM 652 C C . GLU A 1 84 ? 9.611 1.273 4.885 1.00 97.69 84 GLU A C 1
ATOM 654 O O . GLU A 1 84 ? 10.766 0.960 4.589 1.00 97.69 84 GLU A O 1
ATOM 659 N N . ILE A 1 85 ? 8.698 1.539 3.944 1.00 97.00 85 ILE A N 1
ATOM 660 C CA . ILE A 1 85 ? 9.011 1.534 2.504 1.00 97.00 85 ILE A CA 1
ATOM 661 C C . ILE A 1 85 ? 10.069 2.598 2.185 1.00 97.00 85 ILE A C 1
ATOM 663 O O . ILE A 1 85 ? 11.039 2.315 1.484 1.00 97.00 85 ILE A O 1
ATOM 667 N N . LEU A 1 86 ? 9.929 3.805 2.740 1.00 96.44 86 LEU A N 1
ATOM 668 C CA . LEU A 1 86 ? 10.875 4.907 2.528 1.00 96.44 86 LEU A CA 1
ATOM 669 C C . LEU A 1 86 ? 12.275 4.623 3.089 1.00 96.44 86 LEU A C 1
ATOM 671 O O . LEU A 1 86 ? 13.247 5.200 2.606 1.00 96.44 86 LEU A O 1
ATOM 675 N N . ALA A 1 87 ? 12.402 3.710 4.057 1.00 96.12 87 ALA A N 1
ATOM 676 C CA . ALA A 1 87 ? 13.697 3.241 4.551 1.00 96.12 87 ALA A CA 1
ATOM 677 C C . ALA A 1 87 ? 14.477 2.394 3.522 1.00 96.12 87 ALA A C 1
ATOM 679 O O . ALA A 1 87 ? 15.640 2.070 3.759 1.00 96.12 87 ALA A O 1
ATOM 680 N N . HIS A 1 88 ? 13.867 2.060 2.379 1.00 95.75 88 HIS A N 1
ATOM 681 C CA . HIS A 1 88 ? 14.460 1.277 1.293 1.00 95.75 88 HIS A CA 1
ATOM 682 C C . HIS A 1 88 ? 14.570 2.100 -0.008 1.00 95.75 88 HIS A C 1
ATOM 684 O O . HIS A 1 88 ? 13.942 1.742 -1.008 1.00 95.75 88 HIS A O 1
ATOM 690 N N . PRO A 1 89 ? 15.339 3.208 -0.035 1.00 95.38 89 PRO A N 1
ATOM 691 C CA . PRO A 1 89 ? 15.504 4.005 -1.245 1.00 95.38 89 PRO A CA 1
ATOM 692 C C . PRO A 1 89 ? 16.276 3.234 -2.326 1.00 95.38 89 PRO A C 1
ATOM 694 O O . PRO A 1 89 ? 17.152 2.417 -2.040 1.00 95.38 89 PRO A O 1
ATOM 697 N N . GLY A 1 90 ? 15.996 3.551 -3.588 1.00 95.31 90 GLY A N 1
ATOM 698 C CA . GLY A 1 90 ? 16.629 2.927 -4.746 1.00 95.31 90 GLY A CA 1
ATOM 699 C C . GLY A 1 90 ? 15.948 1.630 -5.181 1.00 95.31 90 GLY A C 1
ATOM 700 O O . GLY A 1 90 ? 14.768 1.402 -4.911 1.00 95.31 90 GLY A O 1
ATOM 701 N N . ARG A 1 91 ? 16.683 0.800 -5.931 1.00 95.38 91 ARG A N 1
ATOM 702 C CA . ARG A 1 91 ? 16.161 -0.438 -6.524 1.00 95.38 91 ARG A CA 1
ATOM 703 C C . ARG A 1 91 ? 15.956 -1.524 -5.468 1.00 95.38 91 ARG A C 1
ATOM 705 O O . ARG A 1 91 ? 16.879 -1.899 -4.752 1.00 95.38 91 ARG A O 1
ATOM 712 N N . MET A 1 92 ? 14.757 -2.091 -5.438 1.00 93.75 92 MET A N 1
ATOM 713 C CA . MET A 1 92 ? 14.370 -3.173 -4.540 1.00 93.75 92 MET A CA 1
ATOM 714 C C . MET A 1 92 ? 14.532 -4.518 -5.258 1.00 93.75 92 MET A C 1
ATOM 716 O O . MET A 1 92 ? 13.648 -4.959 -5.993 1.00 93.75 92 MET A O 1
ATOM 720 N N . GLU A 1 93 ? 15.662 -5.193 -5.048 1.00 93.50 93 GLU A N 1
ATOM 721 C CA . GLU A 1 93 ? 15.862 -6.564 -5.546 1.00 93.50 93 GLU A CA 1
ATOM 722 C C . GLU A 1 93 ? 15.332 -7.605 -4.559 1.00 93.50 93 GLU A C 1
ATOM 724 O O . GLU A 1 93 ? 14.504 -8.448 -4.906 1.00 93.50 93 GLU A O 1
ATOM 729 N N . ARG A 1 94 ? 15.787 -7.545 -3.302 1.00 95.88 94 ARG A N 1
ATOM 730 C CA . ARG A 1 94 ? 15.311 -8.403 -2.210 1.00 95.88 94 ARG A CA 1
ATOM 731 C C . ARG A 1 94 ? 15.189 -7.606 -0.926 1.00 95.88 94 ARG A C 1
ATOM 733 O O . ARG A 1 94 ? 16.197 -7.223 -0.344 1.00 95.88 94 ARG A O 1
ATOM 740 N N . VAL A 1 95 ? 13.962 -7.413 -0.464 1.00 96.69 95 VAL A N 1
ATOM 741 C CA . VAL A 1 95 ? 13.666 -6.621 0.736 1.00 96.69 95 VAL A CA 1
ATOM 742 C C . VAL A 1 95 ? 12.807 -7.414 1.711 1.00 96.69 95 VAL A C 1
ATOM 744 O O . VAL A 1 95 ? 12.010 -8.270 1.311 1.00 96.69 95 VAL A O 1
ATOM 747 N N . ARG A 1 96 ? 13.003 -7.155 3.005 1.00 97.56 96 ARG A N 1
ATOM 748 C CA . ARG A 1 96 ? 12.152 -7.678 4.073 1.00 97.56 96 ARG A CA 1
ATOM 749 C C . ARG A 1 96 ? 11.393 -6.522 4.683 1.00 97.56 96 ARG A C 1
ATOM 751 O O . ARG A 1 96 ? 12.019 -5.575 5.138 1.00 97.56 96 ARG A O 1
ATOM 758 N N . VAL A 1 97 ? 10.077 -6.634 4.687 1.00 97.31 97 VAL A N 1
ATOM 759 C CA . VAL A 1 97 ? 9.182 -5.606 5.211 1.00 97.31 97 VAL A CA 1
ATOM 760 C C . VAL A 1 97 ? 8.072 -6.251 6.034 1.00 97.31 97 VAL A C 1
ATOM 762 O O . VAL A 1 97 ? 7.828 -7.458 5.930 1.00 97.31 97 VAL A O 1
ATOM 765 N N . SER A 1 98 ? 7.387 -5.469 6.859 1.00 97.69 98 SER A N 1
ATOM 766 C CA . SER A 1 98 ? 6.176 -5.906 7.547 1.00 97.69 98 SER A CA 1
ATOM 767 C C . SER A 1 98 ? 5.064 -6.292 6.564 1.00 97.69 98 SER A C 1
ATOM 769 O O . SER A 1 98 ? 5.068 -5.914 5.390 1.00 97.69 98 SER A O 1
ATOM 771 N N . ASP A 1 99 ? 4.068 -7.041 7.044 1.00 96.75 99 ASP A N 1
ATOM 772 C CA . ASP A 1 99 ? 2.898 -7.375 6.224 1.00 96.75 99 ASP A CA 1
ATOM 773 C C . ASP A 1 99 ? 2.147 -6.112 5.778 1.00 96.75 99 ASP A C 1
ATOM 775 O O . ASP A 1 99 ? 1.775 -6.003 4.615 1.00 96.75 99 ASP A O 1
ATOM 779 N N . ALA A 1 100 ? 2.013 -5.115 6.658 1.00 95.94 100 ALA A N 1
ATOM 780 C CA . ALA A 1 100 ? 1.370 -3.844 6.329 1.00 95.94 100 ALA A CA 1
ATOM 781 C C . ALA A 1 100 ? 2.125 -3.072 5.233 1.00 95.94 100 ALA A C 1
ATOM 783 O O . ALA A 1 100 ? 1.504 -2.552 4.308 1.00 95.94 100 ALA A O 1
ATOM 784 N N . ALA A 1 101 ? 3.459 -3.029 5.295 1.00 97.06 101 ALA A N 1
ATOM 785 C CA . ALA A 1 101 ? 4.280 -2.421 4.250 1.00 97.06 101 ALA A CA 1
ATOM 786 C C . ALA A 1 101 ? 4.200 -3.185 2.924 1.00 97.06 101 ALA A C 1
ATOM 788 O O . ALA A 1 101 ? 4.169 -2.559 1.867 1.00 97.06 101 ALA A O 1
ATOM 789 N N . ARG A 1 102 ? 4.102 -4.521 2.953 1.00 97.12 102 ARG A N 1
ATOM 790 C CA . ARG A 1 102 ? 3.893 -5.317 1.735 1.00 97.12 102 ARG A CA 1
ATOM 791 C C . ARG A 1 102 ? 2.560 -4.989 1.058 1.00 97.12 102 ARG A C 1
ATOM 793 O O . ARG A 1 102 ? 2.548 -4.832 -0.158 1.00 97.12 102 ARG A O 1
ATOM 800 N N . GLU A 1 103 ? 1.469 -4.878 1.817 1.00 96.31 103 GLU A N 1
ATOM 801 C CA . GLU A 1 103 ? 0.157 -4.513 1.259 1.00 96.31 103 GLU A CA 1
ATOM 802 C C . GLU A 1 103 ? 0.171 -3.088 0.680 1.00 96.31 103 GLU A C 1
ATOM 804 O O . GLU A 1 103 ? -0.218 -2.890 -0.466 1.00 96.31 103 GLU A O 1
ATOM 809 N N . VAL A 1 104 ? 0.733 -2.107 1.400 1.00 97.06 104 VAL A N 1
ATOM 810 C CA . VAL A 1 104 ? 0.874 -0.733 0.874 1.00 97.06 104 VAL A CA 1
ATOM 811 C C . VAL A 1 104 ? 1.729 -0.702 -0.397 1.00 97.06 104 VAL A C 1
ATOM 813 O O . VAL A 1 104 ? 1.409 0.022 -1.336 1.00 97.06 104 VAL A O 1
ATOM 816 N N . LEU A 1 105 ? 2.805 -1.489 -0.463 1.00 97.00 105 LEU A N 1
ATOM 817 C CA . LEU A 1 105 ? 3.637 -1.589 -1.661 1.00 97.00 105 LEU A CA 1
ATOM 818 C C . LEU A 1 105 ? 2.869 -2.183 -2.853 1.00 97.00 105 LEU A C 1
ATOM 820 O O . LEU A 1 105 ? 3.088 -1.753 -3.984 1.00 97.00 105 LEU A O 1
ATOM 824 N N . LEU A 1 106 ? 1.979 -3.152 -2.615 1.00 96.38 106 LEU A N 1
ATOM 825 C CA . LEU A 1 106 ? 1.114 -3.731 -3.646 1.00 96.38 106 LEU A CA 1
ATOM 826 C C . LEU A 1 106 ? 0.091 -2.720 -4.170 1.00 96.38 106 LEU A C 1
ATOM 828 O O . LEU A 1 106 ? -0.091 -2.641 -5.385 1.00 96.38 106 LEU A O 1
ATOM 832 N N . ASP A 1 107 ? -0.511 -1.925 -3.286 1.00 97.12 107 ASP A N 1
ATOM 833 C CA . ASP A 1 107 ? -1.417 -0.840 -3.676 1.00 97.12 107 ASP A CA 1
ATOM 834 C C . ASP A 1 107 ? -0.686 0.193 -4.546 1.00 97.12 107 ASP A C 1
ATOM 836 O O . ASP A 1 107 ? -1.131 0.509 -5.645 1.00 97.12 107 ASP A O 1
ATOM 840 N N . LEU A 1 108 ? 0.496 0.649 -4.112 1.00 97.38 108 LEU A N 1
ATOM 841 C CA . LEU A 1 108 ? 1.316 1.591 -4.883 1.00 97.38 108 LEU A CA 1
ATOM 842 C C . LEU A 1 108 ? 1.743 1.010 -6.237 1.00 97.38 108 LEU A C 1
ATOM 844 O O . LEU A 1 108 ? 1.786 1.720 -7.240 1.00 97.38 108 LEU A O 1
ATOM 848 N N . TYR A 1 109 ? 2.068 -0.282 -6.288 1.00 96.94 109 TYR A N 1
ATOM 849 C CA . TYR A 1 109 ? 2.379 -0.963 -7.541 1.00 96.94 109 TYR A CA 1
ATOM 850 C C . TYR A 1 109 ? 1.170 -0.981 -8.485 1.00 96.94 109 TYR A C 1
ATOM 852 O O . TYR A 1 109 ? 1.320 -0.680 -9.669 1.00 96.94 109 TYR A O 1
ATOM 860 N N . ALA A 1 110 ? -0.022 -1.299 -7.974 1.00 96.44 110 ALA A N 1
ATOM 861 C CA . ALA A 1 110 ? -1.253 -1.278 -8.757 1.00 96.44 110 ALA A CA 1
ATOM 862 C C . ALA A 1 110 ? -1.575 0.135 -9.269 1.00 96.44 110 ALA A C 1
ATOM 864 O O . ALA A 1 110 ? -1.871 0.294 -10.454 1.00 96.44 110 ALA A O 1
ATOM 865 N N . ASP A 1 111 ? -1.434 1.153 -8.418 1.00 96.44 111 ASP A N 1
ATOM 866 C CA . ASP A 1 111 ? -1.635 2.557 -8.781 1.00 96.44 111 ASP A CA 1
ATOM 867 C C . ASP A 1 111 ? -0.659 2.998 -9.878 1.00 96.44 111 ASP A C 1
ATOM 869 O O . ASP A 1 111 ? -1.074 3.589 -10.874 1.00 96.44 111 ASP A O 1
ATOM 873 N N . ALA A 1 112 ? 0.630 2.660 -9.748 1.00 95.75 112 ALA A N 1
ATOM 874 C CA . ALA A 1 112 ? 1.625 2.964 -10.773 1.00 95.75 112 ALA A CA 1
ATOM 875 C C . ALA A 1 112 ? 1.242 2.345 -12.123 1.00 95.75 112 ALA A C 1
ATOM 877 O O . ALA A 1 112 ? 1.270 3.037 -13.139 1.00 95.75 112 ALA A O 1
ATOM 878 N N . LEU A 1 113 ? 0.843 1.067 -12.142 1.00 94.56 113 LEU A N 1
ATOM 879 C CA . LEU A 1 113 ? 0.405 0.390 -13.366 1.00 94.56 113 LEU A CA 1
ATOM 880 C C . LEU A 1 113 ? -0.859 1.006 -13.973 1.00 94.56 113 LEU A C 1
ATOM 882 O O . LEU A 1 113 ? -0.968 1.060 -15.195 1.00 94.56 113 LEU A O 1
ATOM 886 N N . ALA A 1 114 ? -1.802 1.453 -13.142 1.00 94.00 114 ALA A N 1
ATOM 887 C CA . ALA A 1 114 ? -3.014 2.116 -13.607 1.00 94.00 114 ALA A CA 1
ATOM 888 C C . ALA A 1 114 ? -2.699 3.470 -14.261 1.00 94.00 114 ALA A C 1
ATOM 890 O O . ALA A 1 114 ? -3.269 3.789 -15.302 1.00 94.00 114 ALA A O 1
ATOM 891 N N . VAL A 1 115 ? -1.764 4.234 -13.685 1.00 90.00 115 VAL A N 1
ATOM 892 C CA . VAL A 1 115 ? -1.297 5.512 -14.246 1.00 90.00 115 VAL A CA 1
ATOM 893 C C . VAL A 1 115 ? -0.533 5.295 -15.553 1.00 90.00 115 VAL A C 1
ATOM 895 O O . VAL A 1 115 ? -0.806 5.980 -16.529 1.00 90.00 115 VAL A O 1
ATOM 898 N N . GLY A 1 116 ? 0.381 4.321 -15.599 1.00 85.88 116 GLY A N 1
ATOM 899 C CA . GLY A 1 116 ? 1.200 4.019 -16.782 1.00 85.88 116 GLY A CA 1
ATOM 900 C C . GLY A 1 116 ? 0.511 3.167 -17.856 1.00 85.88 116 GLY A C 1
ATOM 901 O O . GLY A 1 116 ? 1.191 2.628 -18.732 1.00 85.88 116 GLY A O 1
ATOM 902 N N . ALA A 1 117 ? -0.811 2.983 -17.782 1.00 82.81 117 ALA A N 1
ATOM 903 C CA . ALA A 1 117 ? -1.569 2.155 -18.724 1.00 82.81 117 ALA A CA 1
ATOM 904 C C . ALA A 1 117 ? -1.610 2.736 -20.151 1.00 82.81 117 ALA A C 1
ATOM 906 O O . ALA A 1 117 ? -1.863 2.007 -21.109 1.00 82.81 117 ALA A O 1
ATOM 907 N N . ASP A 1 118 ? -1.344 4.032 -20.293 1.00 81.44 118 ASP A N 1
ATOM 908 C CA . ASP A 1 118 ? -1.243 4.755 -21.562 1.00 81.44 118 ASP A CA 1
ATOM 909 C C . ASP A 1 118 ? 0.085 4.502 -22.308 1.00 81.44 118 ASP A C 1
ATOM 911 O O . ASP A 1 118 ? 0.205 4.838 -23.486 1.00 81.44 118 ASP A O 1
ATOM 915 N N . GLY A 1 119 ? 1.065 3.867 -21.651 1.00 76.94 119 GLY A N 1
ATOM 916 C CA . GLY A 1 119 ? 2.354 3.492 -22.235 1.00 76.94 119 GLY A CA 1
ATOM 917 C C . GLY A 1 119 ? 3.387 4.621 -22.287 1.00 76.94 119 GLY A C 1
ATOM 918 O O . GLY A 1 119 ? 4.441 4.454 -22.910 1.00 76.94 119 GLY A O 1
ATOM 919 N N . THR A 1 120 ? 3.130 5.757 -21.635 1.00 76.50 120 THR A N 1
ATOM 920 C CA . THR A 1 120 ? 4.037 6.909 -21.652 1.00 76.50 120 THR A CA 1
ATOM 921 C C . THR A 1 120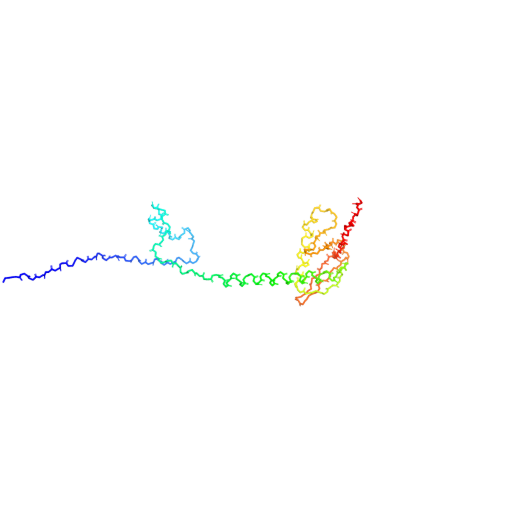 ? 5.150 6.742 -20.607 1.00 76.50 120 THR A C 1
ATOM 923 O O . THR A 1 120 ? 5.096 7.287 -19.509 1.00 76.50 120 THR A O 1
ATOM 926 N N . GLY A 1 121 ? 6.197 5.981 -20.946 1.00 83.50 121 GLY A N 1
ATOM 927 C CA . GLY A 1 121 ? 7.364 5.771 -20.074 1.00 83.50 121 GLY A CA 1
ATOM 928 C C . GLY A 1 121 ? 7.154 4.723 -18.965 1.00 83.50 121 GLY A C 1
ATOM 929 O O . GLY A 1 121 ? 6.210 3.933 -19.024 1.00 83.50 121 GLY A O 1
ATOM 930 N N . PRO A 1 122 ? 8.073 4.627 -17.981 1.00 88.44 122 PRO A N 1
ATOM 931 C CA . PRO A 1 122 ? 7.935 3.670 -16.887 1.00 88.44 122 PRO A CA 1
ATOM 932 C C . PRO A 1 122 ? 6.757 4.057 -15.971 1.00 88.44 122 PRO A C 1
ATOM 934 O O . PRO A 1 122 ? 6.669 5.222 -15.579 1.00 88.44 122 PRO A O 1
ATOM 937 N N . PRO A 1 123 ? 5.888 3.103 -15.578 1.00 94.56 123 PRO A N 1
ATOM 938 C CA . PRO A 1 123 ? 4.793 3.377 -14.654 1.00 94.56 123 PRO A CA 1
ATOM 939 C C . PRO A 1 123 ? 5.309 3.956 -13.331 1.00 94.56 123 PRO A C 1
ATOM 941 O O . PRO A 1 123 ? 6.226 3.402 -12.716 1.00 94.56 123 PRO A O 1
ATOM 944 N N . VAL A 1 124 ? 4.720 5.067 -12.891 1.00 94.81 124 VAL A N 1
ATOM 945 C CA . VAL A 1 124 ? 5.149 5.812 -11.703 1.00 94.81 124 VAL A CA 1
ATOM 946 C C . VAL A 1 124 ? 3.943 6.280 -10.898 1.00 94.81 124 VAL A C 1
ATOM 948 O O . VAL A 1 124 ? 2.926 6.676 -11.462 1.00 94.81 124 VAL A O 1
ATOM 951 N N . THR A 1 125 ? 4.060 6.250 -9.573 1.00 96.19 125 THR A N 1
ATOM 952 C CA . THR A 1 125 ? 3.083 6.866 -8.669 1.00 96.19 125 THR A CA 1
ATOM 953 C C . THR A 1 125 ? 3.779 7.553 -7.498 1.00 96.19 125 THR A C 1
ATOM 955 O O . THR A 1 125 ? 4.857 7.131 -7.071 1.00 96.19 125 THR A O 1
ATOM 958 N N . 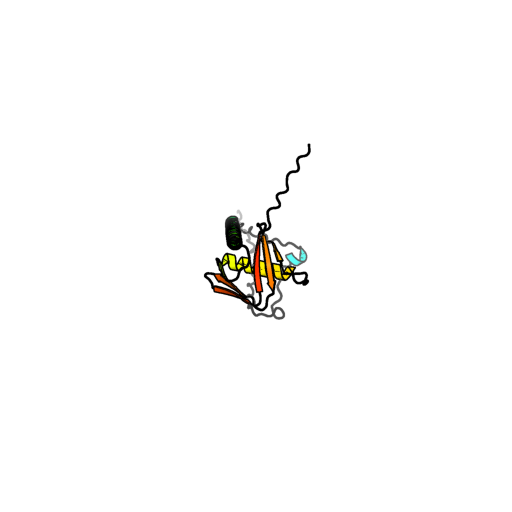GLY A 1 126 ? 3.171 8.612 -6.968 1.00 95.56 126 GLY A N 1
ATOM 959 C CA . GLY A 1 126 ? 3.643 9.275 -5.753 1.00 95.56 126 GLY A CA 1
ATOM 960 C C . GLY A 1 126 ? 3.324 8.447 -4.509 1.00 95.56 126 GLY A C 1
ATOM 961 O O . GLY A 1 126 ? 2.262 7.836 -4.416 1.00 95.56 126 GLY A O 1
ATOM 962 N N . ILE A 1 127 ? 4.226 8.440 -3.529 1.00 95.75 127 ILE A N 1
ATOM 963 C CA . ILE A 1 127 ? 4.008 7.788 -2.236 1.00 95.75 127 ILE A CA 1
ATOM 964 C C . ILE A 1 127 ? 3.233 8.762 -1.331 1.00 95.75 127 ILE A C 1
ATOM 966 O O . ILE A 1 127 ? 3.765 9.814 -0.971 1.00 95.75 127 ILE A O 1
ATOM 970 N N . PRO A 1 128 ? 1.983 8.457 -0.930 1.00 91.62 128 PRO A N 1
ATOM 971 C CA . PRO A 1 128 ? 1.158 9.399 -0.183 1.00 91.62 128 PRO A CA 1
ATOM 972 C C . PRO A 1 128 ? 1.800 9.826 1.139 1.00 91.62 128 PRO A C 1
ATOM 974 O O . PRO A 1 128 ? 2.189 8.987 1.950 1.00 91.62 128 PRO A O 1
ATOM 977 N N . GLY A 1 129 ? 1.849 11.138 1.376 1.00 90.44 129 GLY A N 1
ATOM 978 C CA . GLY A 1 129 ? 2.439 11.710 2.589 1.00 90.44 129 GLY A CA 1
ATOM 979 C C . GLY A 1 129 ? 3.969 11.777 2.581 1.00 90.44 129 GLY A C 1
ATOM 980 O O . GLY A 1 129 ? 4.551 12.074 3.621 1.00 90.44 129 GLY A O 1
ATOM 981 N N . ALA A 1 130 ? 4.619 11.526 1.439 1.00 91.62 130 ALA A N 1
ATOM 982 C CA . ALA A 1 130 ? 6.065 11.615 1.287 1.00 91.62 130 ALA A CA 1
ATOM 983 C C . ALA A 1 130 ? 6.458 12.300 -0.029 1.00 91.62 130 ALA A C 1
ATOM 985 O O . ALA A 1 130 ? 5.789 12.144 -1.047 1.00 91.62 130 ALA A O 1
ATOM 986 N N . ALA A 1 131 ? 7.581 13.021 -0.018 1.00 93.88 131 ALA A N 1
ATOM 987 C CA . ALA A 1 131 ? 8.232 13.524 -1.230 1.00 93.88 131 ALA A CA 1
ATOM 988 C C . ALA A 1 131 ? 9.028 12.382 -1.886 1.00 93.88 131 ALA A C 1
ATOM 990 O O . ALA A 1 131 ? 10.258 12.343 -1.850 1.00 93.88 131 ALA A O 1
ATOM 991 N N . ALA A 1 132 ? 8.319 11.367 -2.370 1.00 95.56 132 ALA A N 1
ATOM 992 C CA . ALA A 1 132 ? 8.906 10.177 -2.964 1.00 95.56 132 ALA A CA 1
ATOM 993 C C . ALA A 1 132 ? 7.949 9.542 -3.972 1.00 95.56 132 ALA A C 1
ATOM 995 O O . ALA A 1 132 ? 6.731 9.683 -3.874 1.00 95.56 132 ALA A O 1
ATOM 996 N N . GLN A 1 133 ? 8.511 8.792 -4.910 1.00 96.50 133 GLN A N 1
ATOM 997 C CA . GLN A 1 133 ? 7.783 8.082 -5.951 1.00 96.50 133 GLN A CA 1
ATOM 998 C C . GLN A 1 133 ? 8.170 6.607 -5.960 1.00 96.50 133 GLN A C 1
ATOM 1000 O O . GLN A 1 133 ? 9.326 6.253 -5.710 1.00 96.50 133 GLN A O 1
ATOM 1005 N N . LEU A 1 134 ? 7.211 5.751 -6.298 1.00 97.19 134 LEU A N 1
ATOM 1006 C CA . LEU A 1 134 ? 7.471 4.373 -6.686 1.00 97.19 134 LEU A CA 1
ATOM 1007 C C . LEU A 1 134 ? 7.539 4.306 -8.212 1.00 97.19 134 LEU A C 1
ATOM 1009 O O . LEU A 1 134 ? 6.561 4.618 -8.890 1.00 97.19 134 LEU A O 1
ATOM 1013 N N . VAL A 1 135 ? 8.682 3.876 -8.742 1.00 96.44 135 VAL A N 1
ATOM 1014 C CA . VAL A 1 135 ? 8.898 3.667 -10.177 1.00 96.44 135 VAL A CA 1
ATOM 1015 C C . VAL A 1 135 ? 8.941 2.170 -10.462 1.00 96.44 135 VAL A C 1
ATOM 1017 O O . VAL A 1 135 ? 9.689 1.422 -9.827 1.00 96.44 135 VAL A O 1
ATOM 1020 N N . VAL A 1 136 ? 8.153 1.728 -11.440 1.00 96.44 136 VAL A N 1
ATOM 1021 C CA . VAL A 1 136 ? 8.108 0.338 -11.895 1.00 96.44 136 VAL A CA 1
ATOM 1022 C C . VAL A 1 136 ? 8.892 0.210 -13.192 1.00 96.44 136 VAL A C 1
ATOM 1024 O O . VAL A 1 136 ? 8.567 0.816 -14.209 1.00 96.44 136 VAL A O 1
ATOM 1027 N N . HIS A 1 137 ? 9.912 -0.636 -13.181 1.00 94.50 137 HIS A N 1
ATOM 1028 C CA . HIS A 1 137 ? 10.736 -0.914 -14.350 1.00 94.50 137 HIS A CA 1
ATOM 1029 C C . HIS A 1 137 ? 10.370 -2.264 -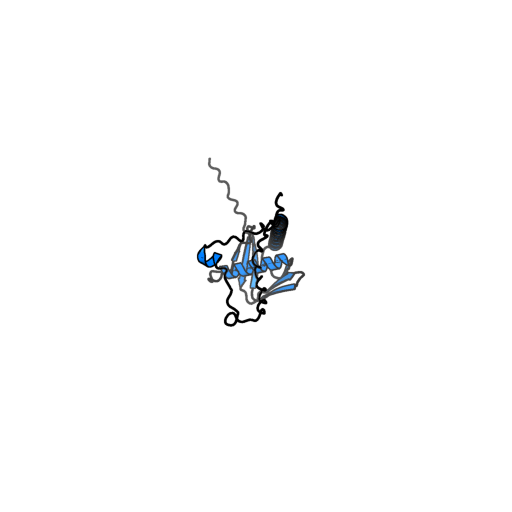14.951 1.00 94.50 137 HIS A C 1
ATOM 1031 O O . HIS A 1 137 ? 10.222 -3.254 -14.230 1.00 94.50 137 HIS A O 1
ATOM 1037 N N . SER A 1 138 ? 10.247 -2.302 -16.275 1.00 93.25 138 SER A N 1
ATOM 1038 C CA . SER A 1 138 ? 10.075 -3.534 -17.047 1.00 93.25 138 SER A CA 1
ATOM 1039 C C . SER A 1 138 ? 11.441 -4.044 -17.481 1.00 93.25 138 SER A C 1
ATOM 1041 O O . SER A 1 138 ? 12.120 -3.382 -18.260 1.00 93.25 138 SER A O 1
ATOM 1043 N N . ASP A 1 139 ? 11.830 -5.216 -17.002 1.00 91.88 139 ASP A N 1
ATOM 1044 C CA . ASP A 1 139 ? 13.030 -5.915 -17.459 1.00 91.88 139 ASP A CA 1
ATOM 1045 C C . ASP A 1 139 ? 12.766 -7.419 -17.329 1.00 91.88 139 ASP A C 1
ATOM 1047 O O . ASP A 1 139 ? 12.638 -7.896 -16.201 1.00 91.88 139 ASP A O 1
ATOM 1051 N N . PRO A 1 140 ? 12.677 -8.177 -18.439 1.00 92.38 140 PRO A N 1
ATOM 1052 C CA . PRO A 1 140 ? 12.414 -9.615 -18.415 1.00 92.38 140 PRO A CA 1
ATOM 1053 C C . PRO A 1 140 ? 13.378 -10.430 -17.540 1.00 92.38 140 PRO A C 1
ATOM 1055 O O . PRO A 1 140 ? 12.982 -11.481 -17.037 1.00 92.38 140 PRO A O 1
ATOM 1058 N N . ALA A 1 141 ? 14.617 -9.966 -17.346 1.00 92.94 141 ALA A N 1
ATOM 1059 C CA . ALA A 1 141 ? 15.607 -10.625 -16.495 1.00 92.94 141 ALA A CA 1
ATOM 1060 C C . ALA A 1 141 ? 15.487 -10.222 -15.014 1.00 92.94 141 ALA A C 1
ATOM 1062 O O . ALA A 1 141 ? 16.010 -10.917 -14.137 1.00 92.94 141 ALA A O 1
ATOM 1063 N N . ALA A 1 142 ? 14.791 -9.124 -14.715 1.00 93.00 142 ALA A N 1
ATOM 1064 C CA . ALA A 1 142 ? 14.660 -8.619 -13.361 1.00 93.00 142 ALA A CA 1
ATOM 1065 C C . ALA A 1 142 ? 13.678 -9.437 -12.519 1.00 93.00 142 ALA A C 1
ATOM 1067 O O . ALA A 1 142 ? 12.663 -9.973 -12.981 1.00 93.00 142 ALA A O 1
ATOM 1068 N N . ARG A 1 143 ? 13.971 -9.470 -11.220 1.00 95.38 143 ARG A N 1
ATOM 1069 C CA . ARG A 1 143 ? 13.120 -10.088 -10.212 1.00 95.38 143 ARG A CA 1
ATOM 1070 C C . ARG A 1 143 ? 13.182 -9.297 -8.913 1.00 95.38 143 ARG A C 1
ATOM 1072 O O . ARG A 1 143 ? 14.221 -9.281 -8.259 1.00 95.38 143 ARG A O 1
ATOM 1079 N N . THR A 1 144 ? 12.048 -8.750 -8.491 1.00 97.00 144 THR A N 1
ATOM 1080 C CA . THR A 1 144 ? 11.889 -8.176 -7.149 1.00 97.00 144 THR A CA 1
ATOM 1081 C C . THR A 1 144 ? 11.262 -9.205 -6.213 1.00 97.00 144 THR A C 1
ATOM 1083 O O . THR A 1 144 ? 10.229 -9.803 -6.520 1.00 97.00 144 THR A O 1
ATOM 1086 N N . VAL A 1 145 ? 11.879 -9.421 -5.052 1.00 97.62 145 VAL A N 1
ATOM 1087 C CA . VAL A 1 145 ? 11.379 -10.303 -3.993 1.00 97.62 145 VAL A CA 1
ATOM 1088 C C . VAL A 1 145 ? 11.116 -9.490 -2.733 1.00 97.62 145 VAL A C 1
ATOM 1090 O O . VAL A 1 145 ? 12.032 -8.912 -2.153 1.0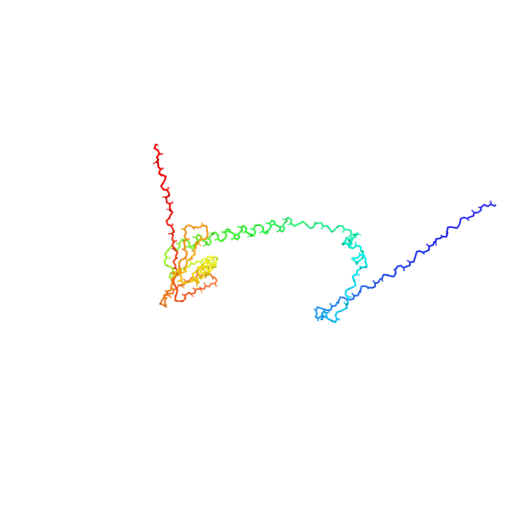0 97.62 145 VAL A O 1
ATOM 1093 N N . VAL A 1 146 ? 9.871 -9.512 -2.272 1.00 97.31 146 VAL A N 1
ATOM 1094 C CA . VAL A 1 146 ? 9.440 -8.855 -1.037 1.00 97.31 146 VAL A CA 1
ATOM 1095 C C . VAL A 1 146 ? 9.019 -9.941 -0.060 1.00 97.31 146 VAL A C 1
ATOM 1097 O O . VAL A 1 146 ? 8.074 -10.687 -0.321 1.00 97.31 146 VAL A O 1
ATOM 1100 N N . ALA A 1 147 ? 9.753 -10.089 1.040 1.00 97.50 147 ALA A N 1
ATOM 1101 C CA . ALA A 1 147 ? 9.426 -11.053 2.084 1.00 97.50 147 ALA A CA 1
ATOM 1102 C C . ALA A 1 147 ? 8.797 -10.339 3.281 1.00 97.50 147 ALA A C 1
ATOM 1104 O O . ALA A 1 147 ? 9.288 -9.297 3.706 1.00 97.50 147 ALA A O 1
ATOM 1105 N N . SER A 1 148 ? 7.761 -10.936 3.848 1.00 97.12 148 SER A N 1
ATOM 1106 C CA . SER A 1 148 ? 7.105 -10.483 5.067 1.00 97.12 148 SER A CA 1
ATOM 1107 C C . SER A 1 148 ? 6.750 -11.690 5.948 1.00 97.12 148 SER A C 1
ATOM 1109 O O . SER A 1 148 ? 6.860 -12.832 5.486 1.00 97.12 148 SER A O 1
ATOM 1111 N N . PRO A 1 149 ? 6.360 -11.493 7.219 1.00 97.06 149 PRO A N 1
ATOM 1112 C CA . PRO A 1 149 ? 6.026 -12.602 8.113 1.00 97.06 149 PRO A CA 1
ATOM 1113 C C . PRO A 1 149 ? 4.943 -13.545 7.565 1.00 97.06 149 PRO A C 1
ATOM 1115 O O . PRO A 1 149 ? 5.068 -14.758 7.714 1.00 97.06 149 PRO A O 1
ATOM 1118 N N . SER A 1 150 ? 3.921 -13.017 6.883 1.00 95.06 150 SER A N 1
ATOM 1119 C CA . SER A 1 150 ? 2.847 -13.832 6.294 1.00 95.06 150 SER A CA 1
ATOM 1120 C C . SER A 1 150 ? 3.216 -14.528 4.978 1.00 95.06 150 SER A C 1
ATOM 1122 O O . SER A 1 150 ? 2.465 -15.386 4.517 1.00 95.06 150 SER A O 1
ATOM 1124 N N . GLY A 1 151 ? 4.336 -14.176 4.333 1.00 94.94 151 GLY A N 1
ATOM 1125 C CA . GLY A 1 151 ? 4.726 -14.812 3.075 1.00 94.94 151 GLY A CA 1
ATOM 1126 C C . GLY A 1 151 ? 5.695 -14.017 2.204 1.00 94.94 151 GLY A C 1
ATOM 1127 O O . GLY A 1 151 ? 6.325 -13.051 2.624 1.00 94.94 151 GLY A O 1
ATOM 1128 N N . ARG A 1 152 ? 5.836 -14.449 0.948 1.00 96.62 152 ARG A N 1
ATOM 1129 C CA . ARG A 1 152 ? 6.773 -13.864 -0.018 1.00 96.62 152 ARG A CA 1
ATOM 1130 C C . ARG A 1 152 ? 6.065 -13.512 -1.320 1.00 96.62 152 ARG A C 1
ATOM 1132 O O . ARG A 1 152 ? 5.535 -14.395 -1.985 1.00 96.62 152 ARG A O 1
ATOM 1139 N N . LEU A 1 153 ? 6.166 -12.251 -1.720 1.00 95.69 153 LEU A N 1
ATOM 1140 C CA . LEU A 1 153 ? 5.797 -11.763 -3.044 1.00 95.69 153 LEU A CA 1
ATOM 1141 C C . LEU A 1 153 ? 7.024 -11.803 -3.962 1.00 95.69 153 LEU A C 1
ATOM 1143 O O . LEU A 1 153 ? 8.122 -11.399 -3.580 1.00 95.69 153 LEU A O 1
ATOM 1147 N N . THR A 1 154 ? 6.848 -12.306 -5.180 1.00 97.06 154 THR A N 1
ATOM 1148 C CA . THR A 1 154 ? 7.856 -12.232 -6.241 1.00 97.06 154 THR A CA 1
ATOM 1149 C C . THR A 1 154 ? 7.233 -11.571 -7.459 1.00 97.06 154 THR A C 1
ATOM 1151 O O . THR A 1 154 ? 6.277 -12.103 -8.015 1.00 97.06 154 THR A O 1
ATOM 1154 N N . LEU A 1 155 ? 7.804 -10.451 -7.889 1.00 95.81 155 LEU A N 1
ATOM 1155 C CA . LEU A 1 155 ? 7.482 -9.817 -9.160 1.00 95.81 155 LEU A CA 1
ATOM 1156 C C . LEU A 1 155 ? 8.506 -10.289 -10.195 1.00 95.81 155 LEU A C 1
ATOM 1158 O O . LEU A 1 155 ? 9.711 -10.116 -10.007 1.00 95.81 155 LEU A O 1
ATOM 1162 N N . VAL A 1 156 ? 8.027 -10.945 -11.251 1.00 96.00 156 VAL A N 1
ATOM 1163 C CA . VAL A 1 156 ? 8.856 -11.495 -12.333 1.00 96.00 156 VAL A CA 1
ATOM 1164 C C . VAL A 1 156 ? 8.841 -10.527 -13.506 1.00 96.00 156 VAL A C 1
ATOM 1166 O O . VAL A 1 156 ? 7.782 -10.013 -13.864 1.00 96.00 156 VAL A O 1
ATOM 1169 N N . GLY A 1 157 ? 10.003 -10.274 -14.104 1.00 95.25 157 GLY A N 1
ATOM 1170 C CA . GLY A 1 157 ? 10.127 -9.346 -15.224 1.00 95.25 157 GLY A CA 1
ATOM 1171 C C . GLY A 1 157 ? 9.989 -7.873 -14.813 1.00 95.25 157 GLY A C 1
ATOM 1172 O O . GLY A 1 157 ? 9.726 -7.009 -15.654 1.00 95.25 157 GLY A O 1
ATOM 1173 N N . ARG A 1 158 ? 10.061 -7.591 -13.505 1.00 95.62 158 ARG A N 1
ATOM 1174 C CA . ARG A 1 158 ? 9.793 -6.277 -12.914 1.00 95.62 158 ARG A CA 1
ATOM 1175 C C . ARG A 1 158 ? 10.798 -5.962 -11.818 1.00 95.62 158 ARG A C 1
ATOM 1177 O O . ARG A 1 158 ? 11.120 -6.824 -11.000 1.00 95.62 158 ARG A O 1
ATOM 1184 N N . SER A 1 159 ? 11.230 -4.706 -11.789 1.00 95.62 159 SER A N 1
ATOM 1185 C CA . SER A 1 159 ? 12.045 -4.126 -10.724 1.00 95.62 159 SER A CA 1
ATOM 1186 C C . SER A 1 159 ? 11.346 -2.890 -10.165 1.00 95.62 159 SER A C 1
ATOM 1188 O O . SER A 1 159 ? 10.873 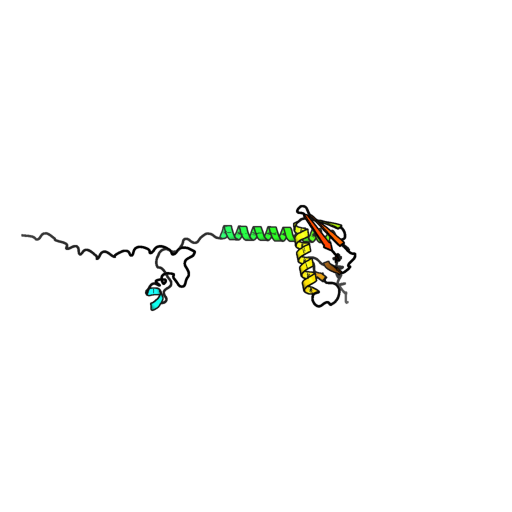-2.053 -10.933 1.00 95.62 159 SER A O 1
ATOM 1190 N N . LEU A 1 160 ? 11.265 -2.779 -8.840 1.00 97.12 160 LEU A N 1
ATOM 1191 C CA . LEU A 1 160 ? 10.717 -1.603 -8.160 1.00 97.12 160 LEU A CA 1
ATOM 1192 C C . LEU A 1 160 ? 11.845 -0.669 -7.720 1.00 97.12 160 LEU A C 1
ATOM 1194 O O . LEU A 1 160 ? 12.888 -1.138 -7.269 1.00 97.12 160 LEU A O 1
ATOM 1198 N N . GLU A 1 161 ? 11.636 0.638 -7.820 1.00 97.25 161 GLU A N 1
ATOM 1199 C CA . GLU A 1 161 ? 12.553 1.659 -7.311 1.00 97.25 161 GLU A CA 1
ATOM 1200 C C . GLU A 1 161 ? 11.785 2.677 -6.466 1.00 97.25 161 GLU A C 1
ATOM 1202 O O . GLU A 1 161 ? 10.817 3.271 -6.939 1.00 97.25 161 GLU A O 1
ATOM 1207 N N . VAL A 1 162 ? 12.244 2.911 -5.236 1.00 97.38 162 VAL A N 1
ATOM 1208 C CA . VAL A 1 162 ? 11.774 4.031 -4.412 1.00 97.38 162 VAL A CA 1
ATOM 1209 C C . VAL A 1 162 ? 12.676 5.226 -4.685 1.00 97.38 162 VAL A C 1
ATOM 1211 O O . VAL A 1 162 ? 13.840 5.255 -4.279 1.00 97.38 162 VAL A O 1
ATOM 1214 N N . ARG A 1 163 ? 12.146 6.223 -5.387 1.00 96.81 163 ARG A N 1
ATOM 1215 C CA . ARG A 1 163 ? 12.866 7.450 -5.719 1.00 96.81 163 ARG A CA 1
ATOM 1216 C C . ARG A 1 163 ? 12.456 8.554 -4.761 1.00 96.81 163 ARG A C 1
ATOM 1218 O O . ARG A 1 163 ? 11.319 9.008 -4.793 1.00 96.81 163 ARG A O 1
ATOM 1225 N N . LEU A 1 164 ? 13.389 9.000 -3.928 1.00 94.19 164 LEU A N 1
ATOM 1226 C CA . LEU A 1 164 ? 13.179 10.184 -3.101 1.00 94.19 164 LEU A CA 1
ATOM 1227 C C . LEU A 1 164 ? 13.219 11.417 -4.003 1.00 94.19 164 LEU A C 1
ATOM 1229 O O . LEU A 1 164 ? 14.185 11.624 -4.744 1.00 94.19 164 LEU A O 1
ATOM 1233 N N . GLU A 1 165 ? 12.176 12.231 -3.946 1.00 88.31 165 GLU A N 1
ATOM 1234 C CA . GLU A 1 165 ? 12.219 13.552 -4.545 1.00 88.31 165 GLU A CA 1
ATOM 1235 C C . GLU A 1 165 ? 13.103 14.410 -3.649 1.00 88.31 165 GLU A C 1
ATOM 1237 O O . GLU A 1 165 ? 12.955 14.437 -2.423 1.00 88.31 165 GLU A O 1
ATOM 1242 N N . ARG A 1 166 ? 14.078 15.100 -4.245 1.00 71.81 166 ARG A N 1
ATOM 1243 C CA . ARG A 1 166 ? 14.813 16.100 -3.476 1.00 71.81 166 ARG A CA 1
ATOM 1244 C C . ARG A 1 166 ? 13.790 17.139 -3.022 1.00 71.81 166 ARG A C 1
ATOM 1246 O O . ARG A 1 166 ? 13.035 17.609 -3.876 1.00 71.81 166 ARG A O 1
ATOM 1253 N N . PRO A 1 167 ? 13.765 17.527 -1.737 1.00 60.28 167 PRO A N 1
ATOM 1254 C CA . PRO A 1 167 ? 12.982 18.679 -1.345 1.00 60.28 167 PRO A CA 1
ATOM 1255 C C . PRO A 1 167 ? 13.473 19.851 -2.189 1.00 60.28 167 PRO A C 1
ATOM 1257 O O . PRO A 1 167 ? 14.640 20.236 -2.136 1.00 60.28 167 PRO A O 1
ATOM 1260 N N . HIS A 1 168 ? 12.584 20.361 -3.032 1.00 51.62 168 HIS A N 1
ATOM 1261 C CA . HIS A 1 168 ? 12.711 21.661 -3.650 1.00 51.62 168 HIS A CA 1
ATOM 1262 C C . HIS A 1 168 ? 12.940 22.692 -2.538 1.00 51.62 168 HIS A C 1
ATOM 1264 O O . HIS A 1 168 ? 12.007 23.158 -1.892 1.00 51.62 168 HIS A O 1
ATOM 1270 N N . THR A 1 169 ? 14.200 23.031 -2.270 1.00 50.00 169 THR A N 1
ATOM 1271 C CA . THR A 1 169 ? 14.517 24.256 -1.548 1.00 50.00 169 THR A CA 1
ATOM 1272 C C . THR A 1 169 ? 14.121 25.381 -2.490 1.00 50.00 169 THR A C 1
ATOM 1274 O O . THR A 1 169 ? 14.904 25.775 -3.354 1.00 50.00 169 THR A O 1
ATOM 1277 N N . SER A 1 170 ? 12.877 25.850 -2.394 1.00 46.38 170 SER A N 1
ATOM 1278 C CA . SER A 1 170 ? 12.518 27.161 -2.912 1.00 46.38 170 SER A CA 1
ATOM 1279 C C . SER A 1 170 ? 13.410 28.150 -2.174 1.00 46.38 170 SER A C 1
ATOM 1281 O O . SER A 1 170 ? 13.175 28.468 -1.009 1.00 46.38 170 SER A O 1
ATOM 1283 N N . SER A 1 171 ? 14.505 28.523 -2.833 1.00 44.00 171 SER A N 1
ATOM 1284 C CA . SER A 1 171 ? 15.391 29.583 -2.401 1.00 44.00 171 SER A CA 1
ATOM 1285 C C . SER A 1 171 ? 14.520 30.822 -2.280 1.00 44.00 171 SER A C 1
ATOM 1287 O O . SER A 1 171 ? 13.968 31.291 -3.273 1.00 44.00 171 SER A O 1
ATOM 1289 N N . THR A 1 172 ? 14.329 31.292 -1.053 1.00 54.56 172 THR A N 1
ATOM 1290 C CA . THR A 1 172 ? 13.839 32.635 -0.778 1.00 54.56 172 THR A CA 1
ATOM 1291 C C . THR A 1 172 ? 14.804 33.590 -1.469 1.00 54.56 172 THR A C 1
ATOM 1293 O O . THR A 1 172 ? 15.886 33.865 -0.953 1.00 54.56 172 THR A O 1
ATOM 1296 N N . GLU A 1 173 ? 14.453 34.035 -2.673 1.00 51.91 173 GLU A N 1
ATOM 1297 C CA . GLU A 1 173 ? 15.077 35.200 -3.275 1.00 51.91 173 GLU A CA 1
ATOM 1298 C C . GLU A 1 173 ? 14.692 36.405 -2.425 1.00 51.91 173 GLU A C 1
ATOM 1300 O O . GLU A 1 173 ? 13.541 36.838 -2.362 1.00 51.91 173 GLU A O 1
ATOM 1305 N N . ALA A 1 174 ? 15.701 36.904 -1.724 1.00 52.06 174 ALA A N 1
ATOM 1306 C CA . ALA A 1 174 ? 15.766 38.280 -1.310 1.00 52.06 174 ALA A CA 1
ATOM 1307 C C . ALA A 1 174 ? 15.732 39.178 -2.556 1.00 52.06 174 ALA A C 1
ATOM 1309 O O . ALA A 1 174 ? 16.505 39.011 -3.496 1.00 52.06 174 ALA A O 1
ATOM 1310 N N . THR A 1 175 ? 14.861 40.171 -2.530 1.00 58.31 175 THR A N 1
ATOM 1311 C CA . THR A 1 175 ? 15.024 41.464 -3.199 1.00 58.31 175 THR A CA 1
ATOM 1312 C C . THR A 1 175 ? 14.333 42.420 -2.230 1.00 58.31 175 THR A C 1
ATOM 1314 O O . THR A 1 175 ? 13.163 42.219 -1.920 1.00 58.31 175 THR A O 1
ATOM 1317 N N . GLY A 1 176 ? 15.028 43.301 -1.520 1.00 49.56 176 GLY A N 1
ATOM 1318 C CA . GLY A 1 176 ? 16.011 44.260 -2.011 1.00 49.56 176 GLY A CA 1
ATOM 1319 C C . GLY A 1 176 ? 15.413 45.625 -1.718 1.00 49.56 176 GLY A C 1
ATOM 1320 O O . GLY A 1 176 ? 14.340 45.893 -2.296 1.00 49.56 176 GLY A O 1
#

Foldseek 3Di:
DDDDDDDDDDDDDDDPDPDDDDDDDPPDDPVRDDDDDDDVCCVPPVDPDDPDDDDDDPDCVVVVVVVVVVVVVLVVLLVVLLVQVVVDAFKAQEEEGAPSVVVLVVVLVVQQCVQCVVVPDWRKDDRPPAQKMKTKDFAQCGWHWYAYPVGIDIDHRIIIGIGHHDPPPPPPDDDD

Sequence (176 aa):
MGRGLRAVWSTPPRVRRRRPRARPAPTTSWWRAPRAEVPVMLRTQGKRTVSGRSAQREDFAAAKSARLAERAAAERARAAAVAEILAHPGRMERVRVSDAAREVLLDLYADALAVGADGTGPPVTGIPGAAAQLVVHSDPAARTVVASPSGRLTLVGRSLEVRLERPHTSSTEATG